Protein AF-V8N3T0-F1 (afdb_monomer)

Mean predicted aligned error: 5.35 Å

Radius of gyration: 15.1 Å; Cα contacts (8 Å, |Δi|>4): 127; chains: 1; bounding box: 36×28×38 Å

InterPro domains:
  IPR001791 Laminin G domain [PF02210] (7-79)
  IPR001791 Laminin G domain [PS50025] (1-96)
  IPR001791 Laminin G domain [cd00110] (2-79)
  IPR013320 Concanavalin A-like lectin/glucanase domain superfamily [SSF49899] (2-79)
  IPR050372 Neurexin-related cell adhesion and synaptic protein [PTHR15036] (4-76)

Nearest PDB structures (foldseek):
  3pve-assembly2_B  TM=8.874E-01  e=4.288E-02  Mus musculus
  3pve-assembly1_A  TM=8.888E-01  e=5.359E-02  Mus musculus
  6cw1-assembly1_A  TM=8.831E-01  e=1.827E-01  Bos taurus
  1pz7-assembly2_B  TM=7.899E-01  e=2.699E-01  Gallus gallus

Solvent-accessible surface area (backbone atoms onl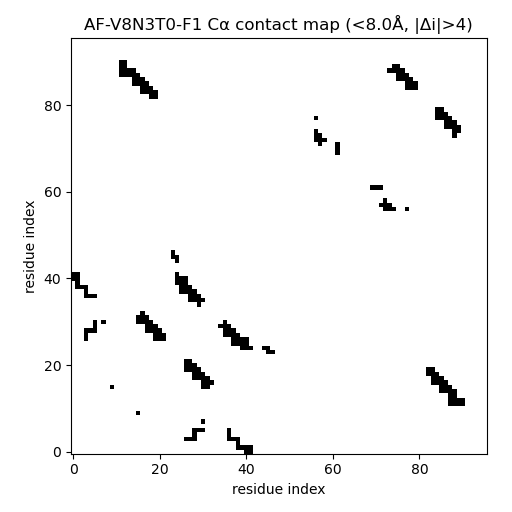y — not comparable to full-atom values): 6350 Å² total; per-residue (Å²): 114,60,88,76,76,75,89,73,83,83,64,62,72,40,81,44,43,40,34,73,47,76,57,66,41,39,36,36,42,30,53,72,83,45,83,67,40,69,46,58,37,65,76,88,73,43,82,82,89,72,93,64,84,92,71,76,62,45,73,97,54,57,89,80,54,81,92,74,93,59,91,69,57,69,65,64,53,74,50,77,54,101,73,37,39,37,38,30,34,70,53,92,85,71,89,128

pLDDT: mean 89.31, std 10.82, range [40.47, 98.31]

Secondary structure (DSSP, 8-state):
-------SPPPTTSEEEEEEEEETTEEEEEETTPPPEEEE-SSS-------SPPP-S--S-TTTS-S---SS---EEEEEETTEEEEEE--TT---

Foldseek 3Di:
DDDWDDPDDDDAQDKKKWAWDADQQKIWIDIRNPDITIDGDDDDGRDDDPPDDDDAQFDPDPVVDPDPPDDGGAAFDWDDDDRMIITHHHDPDDDD

Structure (mmCIF, N/CA/C/O backbone):
data_AF-V8N3T0-F1
#
_entry.id   AF-V8N3T0-F1
#
loop_
_atom_site.group_PDB
_atom_site.id
_atom_site.type_symbol
_atom_site.label_atom_id
_atom_site.label_alt_id
_atom_site.label_comp_id
_atom_site.label_asym_id
_atom_site.label_entity_id
_atom_site.label_seq_id
_atom_site.pdbx_PDB_ins_code
_atom_site.Cartn_x
_atom_site.Cartn_y
_atom_site.Cartn_z
_atom_site.occupancy
_atom_site.B_iso_or_equiv
_atom_site.auth_seq_id
_atom_site.auth_comp_id
_atom_site.auth_asym_id
_atom_site.auth_atom_id
_atom_site.pdbx_PDB_model_num
ATOM 1 N N . MET A 1 1 ? -5.074 -2.449 14.369 1.00 72.88 1 MET A N 1
ATOM 2 C CA . MET A 1 1 ? -4.445 -2.338 13.032 1.00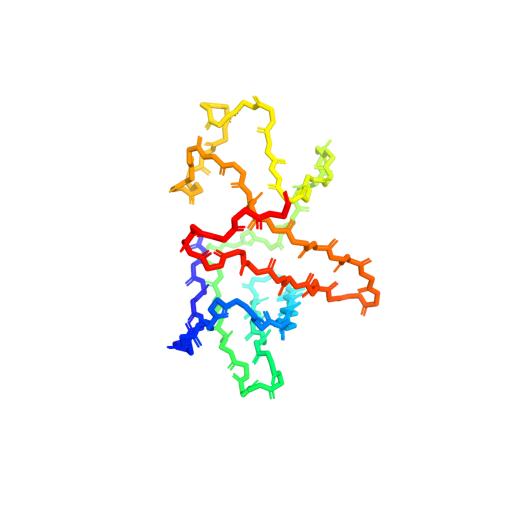 72.88 1 MET A CA 1
ATOM 3 C C . MET A 1 1 ? -5.036 -3.416 12.142 1.00 72.88 1 MET A C 1
ATOM 5 O O . MET A 1 1 ? -5.210 -4.523 12.634 1.00 72.88 1 MET A O 1
ATOM 9 N N . ALA A 1 2 ? -5.382 -3.096 10.899 1.00 84.50 2 ALA A N 1
ATOM 10 C CA . ALA A 1 2 ? -5.735 -4.090 9.887 1.00 84.50 2 ALA A CA 1
ATOM 11 C C . ALA A 1 2 ? -4.598 -4.180 8.870 1.00 84.50 2 ALA A C 1
ATOM 13 O O . ALA A 1 2 ? -3.997 -3.159 8.542 1.00 84.50 2 ALA A O 1
ATOM 14 N N . THR A 1 3 ? -4.326 -5.381 8.372 1.00 90.75 3 THR A N 1
ATOM 15 C CA . THR A 1 3 ? -3.430 -5.603 7.236 1.00 90.75 3 THR A CA 1
ATOM 16 C C . THR A 1 3 ? -4.262 -6.221 6.125 1.00 90.75 3 THR A C 1
ATOM 18 O O . THR A 1 3 ? -4.814 -7.303 6.305 1.00 90.75 3 THR A O 1
ATOM 21 N N . ILE A 1 4 ? -4.372 -5.520 4.999 1.00 94.44 4 ILE A N 1
ATOM 22 C CA . ILE A 1 4 ? -5.070 -5.984 3.797 1.00 94.44 4 ILE A CA 1
ATOM 23 C C . ILE A 1 4 ? -3.994 -6.313 2.763 1.00 94.44 4 ILE A C 1
ATOM 25 O O . ILE A 1 4 ? -3.122 -5.485 2.504 1.00 94.44 4 ILE A O 1
ATOM 29 N N . ARG A 1 5 ? -4.025 -7.526 2.208 1.00 94.31 5 ARG A N 1
ATOM 30 C CA . ARG A 1 5 ? -3.105 -7.974 1.153 1.00 94.31 5 ARG A CA 1
ATOM 31 C C . ARG A 1 5 ? -3.921 -8.522 -0.006 1.00 94.31 5 ARG A C 1
ATOM 33 O O . ARG A 1 5 ? -4.783 -9.371 0.210 1.00 94.31 5 ARG A O 1
ATOM 40 N N . HIS A 1 6 ? -3.648 -8.033 -1.210 1.00 96.56 6 HIS A N 1
ATOM 41 C CA . HIS A 1 6 ? -4.236 -8.594 -2.419 1.00 96.56 6 HIS A CA 1
ATOM 42 C C . HIS A 1 6 ? -3.518 -9.912 -2.763 1.00 96.56 6 HIS A C 1
ATOM 44 O O . HIS A 1 6 ? -2.294 -9.955 -2.651 1.00 96.56 6 HIS A O 1
ATOM 50 N N . PRO A 1 7 ? -4.231 -10.987 -3.144 1.00 95.81 7 PRO A N 1
ATOM 51 C CA . PRO A 1 7 ? -3.606 -12.276 -3.449 1.00 95.81 7 PRO A CA 1
ATOM 52 C C . PRO A 1 7 ? -2.922 -12.316 -4.824 1.00 95.81 7 PRO A C 1
ATOM 54 O O . PRO A 1 7 ? -2.133 -13.223 -5.074 1.00 95.81 7 PRO A O 1
ATOM 57 N N . SER A 1 8 ? -3.229 -11.369 -5.717 1.00 93.06 8 SER A N 1
ATOM 58 C CA . SER A 1 8 ? -2.596 -11.297 -7.039 1.00 93.06 8 SER A CA 1
ATOM 59 C C . SER A 1 8 ? -1.096 -11.051 -6.928 1.00 93.06 8 SER A C 1
ATOM 61 O O . SER A 1 8 ? -0.651 -10.163 -6.201 1.00 93.06 8 SER A O 1
ATOM 63 N N . ILE A 1 9 ? -0.338 -11.822 -7.698 1.00 91.94 9 ILE A N 1
ATOM 64 C CA . ILE A 1 9 ? 1.091 -11.610 -7.908 1.00 91.94 9 ILE A CA 1
ATOM 65 C C . ILE A 1 9 ? 1.247 -10.430 -8.874 1.00 91.94 9 ILE A C 1
ATOM 67 O O . ILE A 1 9 ? 0.542 -10.369 -9.879 1.00 91.94 9 ILE A O 1
ATOM 71 N N . LEU A 1 10 ? 2.148 -9.500 -8.551 1.00 93.06 10 LEU A N 1
ATOM 72 C CA . LEU A 1 10 ? 2.532 -8.404 -9.441 1.00 93.06 10 LEU A CA 1
ATOM 73 C C . LEU A 1 10 ? 3.747 -8.835 -10.260 1.00 93.06 10 LEU A C 1
ATOM 75 O O . LEU A 1 10 ? 4.715 -9.351 -9.694 1.00 93.06 10 LEU A O 1
ATOM 79 N N . ASN A 1 11 ? 3.694 -8.628 -11.571 1.00 92.94 11 ASN A N 1
ATOM 80 C CA . ASN A 1 11 ? 4.795 -8.955 -12.463 1.00 92.94 11 ASN A CA 1
ATOM 81 C C . ASN A 1 11 ? 5.769 -7.776 -12.523 1.00 92.94 11 ASN A C 1
ATOM 83 O O . ASN A 1 11 ? 5.382 -6.616 -12.631 1.00 92.94 11 ASN A O 1
ATOM 87 N N . LEU A 1 12 ? 7.064 -8.070 -12.488 1.00 91.75 12 LEU A N 1
ATOM 88 C CA . LEU A 1 12 ? 8.071 -7.046 -12.750 1.00 91.75 12 LEU A CA 1
ATOM 89 C C . LEU A 1 12 ? 8.036 -6.669 -14.235 1.00 91.75 12 LEU A C 1
ATOM 91 O O . LEU A 1 12 ? 7.711 -7.500 -15.082 1.00 91.75 12 LEU A O 1
ATOM 95 N N . GLY A 1 13 ? 8.393 -5.429 -14.558 1.00 90.19 13 GLY A N 1
ATOM 96 C CA . GLY A 1 13 ? 8.365 -4.952 -15.938 1.00 90.19 13 GLY A CA 1
ATOM 97 C C . GLY A 1 13 ? 6.985 -4.508 -16.447 1.00 90.19 13 GLY A C 1
ATOM 98 O O . GLY A 1 13 ? 6.904 -4.030 -17.579 1.00 90.19 13 GLY A O 1
ATOM 99 N N . GLU A 1 14 ? 5.927 -4.587 -15.633 1.00 93.06 14 GLU A N 1
ATOM 100 C CA . GLU A 1 14 ? 4.567 -4.160 -15.987 1.00 93.06 14 GLU A CA 1
ATOM 101 C C . GLU A 1 14 ? 4.090 -2.997 -15.105 1.00 93.06 14 GLU A C 1
ATOM 103 O O . GLU A 1 14 ? 4.492 -2.856 -13.949 1.00 93.06 14 GLU A O 1
ATOM 108 N N . PHE A 1 15 ? 3.239 -2.131 -15.666 1.00 93.06 15 PHE A N 1
ATOM 109 C CA . PHE A 1 15 ? 2.555 -1.108 -14.878 1.00 93.06 15 PHE A CA 1
ATOM 110 C C . PHE A 1 15 ? 1.365 -1.725 -14.154 1.00 93.06 15 PHE A C 1
ATOM 112 O O . PHE A 1 15 ? 0.446 -2.243 -14.788 1.00 93.06 15 PHE A O 1
ATOM 119 N N . HIS A 1 16 ? 1.344 -1.561 -12.838 1.00 95.88 16 HIS A N 1
ATOM 120 C CA . HIS A 1 16 ? 0.233 -1.959 -11.987 1.00 95.88 16 HIS A CA 1
ATOM 121 C C . HIS A 1 16 ? -0.466 -0.739 -11.408 1.00 95.88 16 HIS A C 1
ATOM 123 O O . HIS A 1 16 ? 0.188 0.236 -11.044 1.00 95.88 16 HIS A O 1
ATOM 129 N N . THR A 1 17 ? -1.792 -0.792 -11.289 1.00 96.44 17 THR A N 1
ATOM 130 C CA . THR A 1 17 ? -2.604 0.251 -10.650 1.00 96.44 17 THR A CA 1
ATOM 131 C C . THR A 1 17 ? -3.116 -0.232 -9.303 1.00 96.44 17 THR A C 1
ATOM 133 O O . THR A 1 17 ? -3.841 -1.221 -9.216 1.00 96.44 17 THR A O 1
ATOM 136 N N . VAL A 1 18 ? -2.815 0.518 -8.247 1.00 96.62 18 VAL A N 1
ATOM 137 C CA . VAL A 1 18 ? -3.271 0.251 -6.883 1.00 96.62 18 VAL A CA 1
ATOM 138 C C . VAL A 1 18 ? -4.183 1.379 -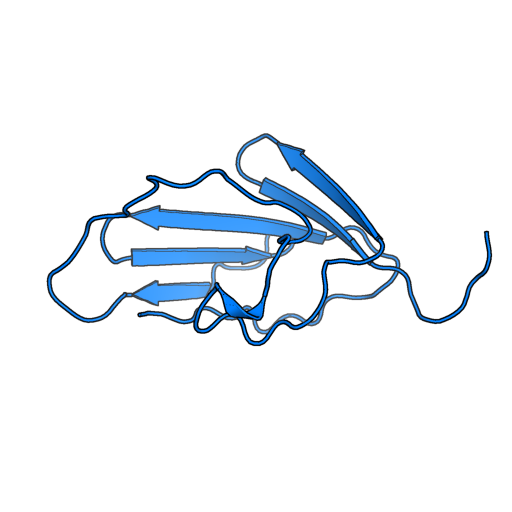6.417 1.00 96.62 18 VAL A C 1
ATOM 140 O O . VAL A 1 18 ? -3.838 2.558 -6.506 1.00 96.62 18 VAL A O 1
ATOM 143 N N . ARG A 1 19 ? -5.357 1.019 -5.892 1.00 96.88 19 ARG A N 1
ATOM 144 C CA . ARG A 1 19 ? -6.299 1.946 -5.252 1.00 96.88 19 ARG A CA 1
ATOM 145 C C . ARG A 1 19 ? -6.598 1.477 -3.838 1.00 96.88 19 ARG A C 1
ATOM 147 O O . ARG A 1 19 ? -6.934 0.312 -3.622 1.00 96.88 19 ARG A O 1
ATOM 154 N N . LEU A 1 20 ? -6.492 2.396 -2.884 1.00 94.81 20 LEU A N 1
ATOM 155 C CA . LEU A 1 20 ? -6.796 2.158 -1.479 1.00 94.81 20 LEU A CA 1
ATOM 156 C C . LEU A 1 20 ? -7.928 3.087 -1.051 1.00 94.81 20 LEU A C 1
ATOM 158 O O . LEU A 1 20 ? -7.838 4.302 -1.211 1.00 94.81 20 LEU A O 1
ATOM 162 N N . TYR A 1 21 ? -8.960 2.513 -0.446 1.00 95.00 21 TYR A N 1
ATOM 163 C CA . TYR A 1 21 ? -10.068 3.254 0.138 1.00 95.00 21 TYR A CA 1
ATOM 164 C C . TYR A 1 21 ? -10.164 2.957 1.626 1.00 95.00 21 TYR A C 1
ATOM 166 O O . TYR A 1 21 ? -9.984 1.817 2.059 1.00 95.00 21 TYR A O 1
ATOM 174 N N . ARG A 1 22 ? -10.498 3.981 2.411 1.00 94.00 22 ARG A N 1
ATOM 175 C CA . ARG A 1 22 ? -10.817 3.832 3.828 1.00 94.00 22 ARG A CA 1
ATOM 176 C C . ARG A 1 22 ? -12.054 4.648 4.180 1.00 94.00 22 ARG A C 1
ATOM 178 O O . ARG A 1 22 ? -12.120 5.834 3.884 1.00 94.00 22 ARG A O 1
ATOM 185 N N . ASN A 1 23 ? -12.993 4.009 4.867 1.00 94.88 23 ASN A N 1
ATOM 186 C CA . ASN A 1 23 ? -14.160 4.637 5.467 1.00 94.88 23 ASN A CA 1
ATOM 187 C C . ASN A 1 23 ? -14.271 4.198 6.935 1.00 94.88 23 ASN A C 1
ATOM 189 O O . ASN A 1 23 ? -14.584 3.041 7.222 1.00 94.88 23 ASN A O 1
ATOM 193 N N . LEU A 1 24 ? -13.997 5.116 7.866 1.00 94.19 24 LEU A N 1
ATOM 194 C CA . LEU A 1 24 ? -13.915 4.836 9.305 1.00 94.19 24 LEU A CA 1
ATOM 195 C C . LEU A 1 24 ? -12.942 3.678 9.589 1.00 94.19 24 LEU A C 1
ATOM 197 O O . LEU A 1 24 ? -11.737 3.827 9.386 1.00 94.19 24 LEU A O 1
ATOM 201 N N . THR A 1 25 ? -13.439 2.527 10.044 1.00 95.00 25 THR A N 1
ATOM 202 C CA . THR A 1 25 ? -12.640 1.316 10.291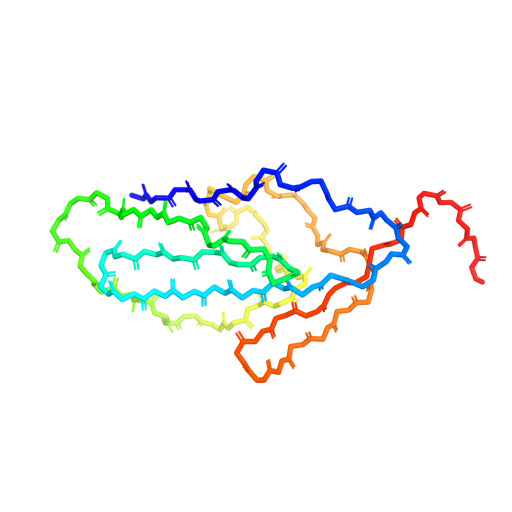 1.00 95.00 25 THR A CA 1
ATOM 203 C C . THR A 1 25 ? -12.529 0.402 9.076 1.00 95.00 25 THR A C 1
ATOM 205 O O . THR A 1 25 ? -11.665 -0.471 9.069 1.00 95.00 25 THR A O 1
ATOM 208 N N . GLN A 1 26 ? -13.374 0.582 8.059 1.00 95.62 26 GLN A N 1
ATOM 209 C CA . GLN A 1 26 ? -13.419 -0.265 6.871 1.00 95.62 26 GLN A CA 1
ATOM 210 C C . GLN A 1 26 ? -12.367 0.191 5.861 1.00 95.62 26 GLN A C 1
ATOM 212 O O . GLN A 1 26 ? -12.267 1.376 5.548 1.00 95.62 26 GLN A O 1
ATOM 217 N N . GLY A 1 27 ? -11.589 -0.751 5.340 1.00 96.25 27 GLY A N 1
ATOM 218 C CA . GLY A 1 27 ? -10.613 -0.531 4.281 1.00 96.25 27 GLY A CA 1
ATOM 219 C C . GLY A 1 27 ? -10.869 -1.452 3.096 1.00 96.25 27 GLY A C 1
ATOM 220 O O . GLY A 1 27 ? -11.379 -2.560 3.268 1.00 96.25 27 GLY A O 1
ATOM 221 N N . SER A 1 28 ? -10.492 -0.999 1.906 1.00 97.19 28 SER A N 1
ATOM 222 C CA . SER A 1 28 ? -10.602 -1.752 0.660 1.00 97.19 28 SER A CA 1
ATOM 223 C C . SER A 1 28 ? -9.383 -1.501 -0.223 1.00 97.19 28 SER A C 1
ATOM 225 O O . SER A 1 28 ? -8.976 -0.353 -0.402 1.00 97.19 28 SER A O 1
ATOM 227 N N . LEU A 1 29 ? -8.798 -2.574 -0.750 1.00 97.62 29 LEU A N 1
ATOM 228 C CA . LEU A 1 29 ? -7.649 -2.560 -1.650 1.00 97.62 29 LEU A CA 1
ATOM 229 C C . LEU A 1 29 ? -8.052 -3.152 -3.001 1.00 97.62 29 LEU A C 1
ATOM 231 O O . LEU A 1 29 ? -8.519 -4.289 -3.060 1.00 97.62 29 LEU A O 1
ATOM 235 N N . VAL A 1 30 ? -7.817 -2.401 -4.073 1.00 97.69 30 VAL A N 1
ATOM 236 C CA . VAL A 1 30 ? -8.033 -2.825 -5.462 1.00 97.69 30 VAL A CA 1
ATOM 237 C C . VAL A 1 30 ? -6.701 -2.782 -6.199 1.00 97.69 30 VAL A C 1
ATOM 239 O O . VAL A 1 30 ? -5.984 -1.784 -6.122 1.00 97.69 30 VAL A O 1
ATOM 242 N N . VAL A 1 31 ? -6.389 -3.855 -6.923 1.00 97.50 31 VAL A N 1
ATOM 243 C CA . VAL A 1 31 ? -5.163 -4.002 -7.718 1.00 97.50 31 VAL A CA 1
ATOM 244 C C . VAL A 1 31 ? -5.553 -4.364 -9.145 1.00 97.50 31 VAL A C 1
ATOM 246 O O . VAL A 1 31 ? -6.285 -5.326 -9.350 1.00 97.50 31 VAL A O 1
ATOM 249 N N . ASP A 1 32 ? -5.116 -3.585 -10.130 1.00 96.31 32 ASP A N 1
ATOM 250 C CA . ASP A 1 32 ? -5.366 -3.800 -11.567 1.00 96.31 32 ASP A CA 1
ATOM 251 C C . ASP A 1 32 ? -6.845 -4.013 -11.932 1.00 96.31 32 ASP A C 1
ATOM 253 O O . ASP A 1 32 ? -7.188 -4.768 -12.835 1.00 96.31 32 ASP A O 1
ATOM 257 N N . GLY A 1 33 ? -7.752 -3.373 -11.187 1.00 94.12 33 GLY A N 1
ATOM 258 C CA . GLY A 1 33 ? -9.198 -3.515 -11.387 1.00 94.12 33 GLY A CA 1
ATOM 259 C C . GLY A 1 33 ? -9.788 -4.864 -10.951 1.00 94.12 33 GLY A C 1
ATOM 260 O O . GLY A 1 33 ? -10.978 -5.089 -11.168 1.00 94.12 33 GLY A O 1
ATOM 261 N N . HIS A 1 34 ? -9.004 -5.740 -10.314 1.00 96.50 34 HIS A N 1
ATOM 262 C CA . HIS A 1 34 ? -9.497 -6.983 -9.719 1.00 96.50 34 HIS A CA 1
ATOM 263 C C . HIS A 1 34 ? -10.513 -6.715 -8.594 1.00 96.50 34 HIS A C 1
ATOM 265 O O . HIS A 1 34 ? -10.554 -5.610 -8.039 1.00 96.50 34 HIS A O 1
ATOM 271 N N . PRO A 1 35 ? -11.331 -7.722 -8.222 1.00 96.94 35 PRO A N 1
ATOM 272 C CA . PRO A 1 35 ? -12.262 -7.591 -7.110 1.00 96.94 35 PRO A CA 1
ATOM 273 C C . PRO A 1 35 ? -11.577 -7.090 -5.828 1.00 96.94 35 PRO A C 1
ATOM 275 O O . PRO A 1 35 ? -10.497 -7.572 -5.486 1.00 96.94 35 PRO A O 1
ATOM 278 N N . PRO A 1 36 ? -12.198 -6.148 -5.096 1.00 97.44 36 PRO A N 1
ATOM 279 C CA . PRO A 1 36 ? -11.586 -5.547 -3.921 1.00 97.44 36 PRO A CA 1
ATO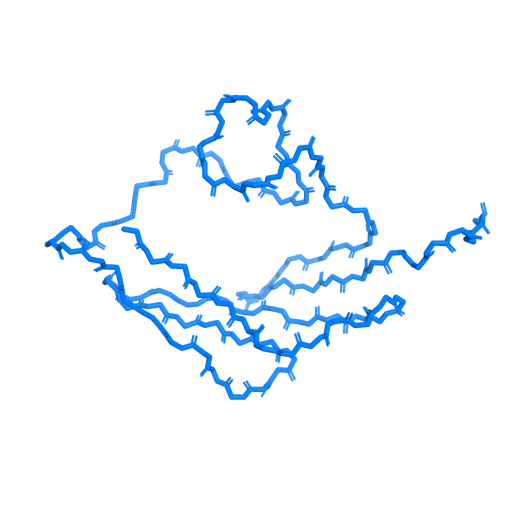M 280 C C . PRO A 1 36 ? -11.349 -6.570 -2.811 1.00 97.44 36 PRO A C 1
ATOM 282 O O . PRO A 1 36 ? -12.224 -7.379 -2.492 1.00 97.44 36 PRO A O 1
ATOM 285 N N . VAL A 1 37 ? -10.209 -6.448 -2.133 1.00 98.31 37 VAL A N 1
ATOM 286 C CA . VAL A 1 37 ? -9.966 -7.127 -0.858 1.00 98.31 37 VAL A CA 1
ATOM 287 C C . VAL A 1 37 ? -10.264 -6.156 0.275 1.00 98.31 37 VAL A C 1
ATOM 289 O O . VAL A 1 37 ? -9.668 -5.083 0.368 1.00 98.31 37 VAL A O 1
ATOM 292 N N . ASN A 1 38 ? -11.196 -6.539 1.144 1.00 97.44 38 ASN A N 1
ATOM 293 C CA . ASN A 1 38 ? -11.672 -5.696 2.235 1.00 97.44 38 ASN A CA 1
ATOM 294 C C . ASN A 1 38 ? -11.082 -6.126 3.581 1.00 97.44 38 ASN A C 1
ATOM 296 O O . ASN A 1 38 ? -10.735 -7.286 3.793 1.00 97.44 38 ASN A O 1
ATOM 300 N N . GLY A 1 39 ? -11.019 -5.190 4.522 1.00 96.19 39 GLY A N 1
ATOM 301 C CA . GLY A 1 39 ? -10.617 -5.455 5.899 1.00 96.19 39 GLY A CA 1
ATOM 302 C C . GLY A 1 39 ? -11.159 -4.403 6.855 1.00 96.19 39 GLY A C 1
ATOM 303 O O . GLY A 1 39 ? -11.659 -3.362 6.434 1.00 96.19 39 GLY A O 1
ATOM 304 N N . SER A 1 40 ? -11.069 -4.672 8.157 1.00 95.31 40 SER A N 1
ATOM 305 C CA . SER A 1 40 ? -11.528 -3.738 9.187 1.00 95.31 40 SER A CA 1
ATOM 306 C C . SER A 1 40 ? -10.526 -3.621 10.326 1.00 95.31 40 SER A C 1
ATOM 308 O O . SER A 1 40 ? -10.006 -4.625 10.826 1.00 95.31 40 SER A O 1
ATOM 310 N N . SER A 1 41 ? -10.224 -2.390 10.735 1.00 93.62 41 SER A N 1
ATOM 311 C CA . SER A 1 41 ? -9.357 -2.136 11.880 1.00 93.62 41 SER A CA 1
ATOM 312 C C . SER A 1 41 ? -10.066 -2.474 13.189 1.00 93.62 41 SER A C 1
ATOM 314 O O . SER A 1 41 ? -11.170 -2.006 13.448 1.00 93.62 41 SER A O 1
ATOM 316 N N . GLN A 1 42 ? -9.387 -3.238 14.044 1.00 91.56 42 GLN A N 1
ATOM 317 C CA . GLN A 1 42 ? -9.866 -3.572 15.386 1.00 91.56 42 GLN A CA 1
ATOM 318 C C . GLN A 1 42 ? -9.985 -2.336 16.292 1.00 91.56 42 GLN A C 1
ATOM 320 O O . GLN A 1 42 ? -9.159 -1.423 16.209 1.00 91.56 42 GLN A O 1
ATOM 325 N N . GLY A 1 43 ? -10.943 -2.371 17.221 1.00 90.50 43 GLY A N 1
ATOM 326 C CA . GLY A 1 43 ? -11.156 -1.335 18.236 1.00 90.50 43 GLY A CA 1
ATOM 327 C C . GLY A 1 43 ? -12.212 -0.294 17.854 1.00 90.50 43 GLY A C 1
ATOM 328 O O . GLY A 1 43 ? -12.900 -0.416 16.846 1.00 90.50 43 GLY A O 1
ATOM 329 N N . ARG A 1 44 ? -12.366 0.730 18.705 1.00 89.06 44 ARG A N 1
ATOM 330 C CA . ARG A 1 44 ? -13.378 1.795 18.539 1.00 89.06 44 ARG A CA 1
ATOM 331 C C . ARG A 1 44 ? -12.854 3.040 17.823 1.00 89.06 44 ARG A C 1
ATOM 333 O O . ARG A 1 44 ? -13.639 3.919 17.490 1.00 89.06 44 ARG A O 1
ATOM 340 N N . PHE A 1 45 ? -11.541 3.143 17.628 1.00 90.94 45 PHE A N 1
ATOM 341 C CA . PHE A 1 45 ? -10.932 4.301 16.987 1.00 90.94 45 PHE A CA 1
ATOM 342 C C . PHE A 1 45 ? -11.198 4.270 15.480 1.00 90.94 45 PHE A C 1
ATOM 344 O O . PHE A 1 45 ? -10.813 3.324 14.798 1.00 90.94 45 PHE A O 1
ATOM 351 N N . GLN A 1 46 ? -11.869 5.305 14.979 1.00 92.94 46 GLN A N 1
ATOM 352 C CA . GLN A 1 46 ? -12.257 5.433 13.569 1.00 92.94 46 GLN A CA 1
ATOM 353 C C . GLN A 1 46 ? -11.419 6.478 12.823 1.00 92.94 46 GLN A C 1
ATOM 355 O O . GLN A 1 46 ? -11.366 6.451 11.593 1.00 92.94 46 GLN A O 1
ATOM 360 N N . GLY A 1 47 ? -10.756 7.371 13.566 1.00 89.44 47 GLY A N 1
ATOM 361 C CA . GLY A 1 47 ? -9.948 8.453 13.020 1.00 89.44 47 GLY A CA 1
ATOM 362 C C . GLY A 1 47 ? -8.716 7.960 12.262 1.00 89.44 47 GLY A C 1
ATOM 363 O O . GLY A 1 47 ? -8.254 6.824 12.421 1.00 89.44 47 GLY A O 1
ATOM 364 N N . LEU A 1 48 ? -8.186 8.837 11.422 1.00 89.31 48 LEU A N 1
ATOM 365 C CA . LEU A 1 48 ? -6.878 8.706 10.803 1.00 89.31 48 LEU A CA 1
ATOM 366 C C . LEU A 1 48 ? -6.140 10.008 11.097 1.00 89.31 48 LEU A C 1
ATOM 368 O O . LEU A 1 48 ? -6.615 11.072 10.711 1.00 89.31 48 LEU A O 1
ATOM 372 N N . ASP A 1 49 ? -5.041 9.904 11.832 1.00 86.69 49 ASP A N 1
ATOM 373 C CA . ASP A 1 49 ? -4.201 11.048 12.152 1.00 86.69 49 ASP A CA 1
ATOM 374 C C . ASP A 1 49 ? -3.106 11.173 11.084 1.00 86.69 49 ASP A C 1
ATOM 376 O O . ASP A 1 49 ? -2.361 10.218 10.858 1.00 86.69 49 ASP A O 1
ATOM 380 N N . LEU A 1 50 ? -3.074 12.313 10.390 1.00 86.50 50 LEU A N 1
ATOM 381 C CA . LEU A 1 50 ? -2.172 12.621 9.275 1.00 86.50 50 LEU A CA 1
ATOM 382 C C . LEU A 1 50 ? -1.386 13.906 9.567 1.00 86.50 50 LEU A C 1
ATOM 384 O O . LEU A 1 50 ? -1.298 14.794 8.725 1.00 86.50 50 LEU A O 1
ATOM 388 N N . ASN A 1 51 ? -0.853 14.027 10.783 1.00 87.50 51 ASN A N 1
ATOM 389 C CA . ASN A 1 51 ? -0.024 15.175 11.167 1.00 87.50 51 ASN A CA 1
ATOM 390 C C . ASN A 1 51 ? 1.327 15.230 10.427 1.00 87.50 51 ASN A C 1
ATOM 392 O O . ASN A 1 51 ? 1.988 16.265 10.456 1.00 87.50 51 ASN A O 1
ATOM 396 N N . GLU A 1 52 ? 1.747 14.132 9.795 1.00 85.62 52 GLU A N 1
ATOM 397 C CA . GLU A 1 52 ? 2.971 14.050 8.993 1.00 85.62 52 GLU A CA 1
ATOM 398 C C . GLU A 1 52 ? 2.685 14.157 7.488 1.00 85.62 52 GLU A C 1
ATOM 400 O O . GLU A 1 52 ? 1.561 13.959 7.023 1.00 85.62 52 GLU A O 1
ATOM 405 N N . GLU A 1 53 ? 3.732 14.450 6.717 1.00 90.50 53 GLU A N 1
ATOM 406 C CA . GLU A 1 53 ? 3.673 14.507 5.258 1.00 90.50 53 GLU A CA 1
ATOM 407 C C . GLU A 1 53 ? 3.402 13.129 4.627 1.00 90.50 53 GLU A C 1
ATOM 409 O O . GLU A 1 53 ? 3.698 12.071 5.189 1.00 90.50 53 GLU A O 1
ATOM 414 N N . LEU A 1 54 ? 2.863 13.141 3.405 1.00 89.88 54 LEU A N 1
ATOM 415 C CA . LEU A 1 54 ? 2.728 11.936 2.594 1.00 89.88 54 LEU A CA 1
ATOM 416 C C . LEU A 1 54 ? 4.053 11.628 1.892 1.00 89.88 54 LEU A C 1
ATOM 418 O O . LEU A 1 54 ? 4.484 12.367 1.009 1.00 89.88 54 LEU A O 1
ATOM 422 N N . TYR A 1 55 ? 4.637 10.480 2.216 1.00 91.62 55 TYR A N 1
ATOM 423 C CA . TYR A 1 55 ? 5.829 9.965 1.552 1.00 91.62 55 TYR A CA 1
ATOM 424 C C . TYR A 1 55 ? 5.453 8.890 0.529 1.00 91.62 55 TYR A C 1
ATOM 426 O O . TYR A 1 55 ? 4.793 7.904 0.863 1.00 91.62 55 TYR A O 1
ATOM 434 N N . LEU A 1 56 ? 5.886 9.073 -0.720 1.00 91.75 56 LEU A N 1
ATOM 435 C CA . LEU A 1 56 ? 5.658 8.135 -1.818 1.00 91.75 56 LEU A CA 1
ATOM 436 C C . LEU A 1 56 ? 6.998 7.590 -2.322 1.00 91.75 56 LEU A C 1
ATOM 438 O O . LEU A 1 56 ? 7.947 8.343 -2.516 1.00 91.75 56 LEU A O 1
ATOM 442 N N . GLY A 1 57 ? 7.083 6.276 -2.528 1.00 92.31 57 GLY A N 1
ATOM 443 C CA . GLY A 1 57 ? 8.288 5.609 -3.030 1.00 92.31 57 GLY A CA 1
ATOM 444 C C . GLY A 1 57 ? 9.387 5.384 -1.984 1.00 92.31 57 GLY A C 1
ATOM 445 O O . GLY A 1 57 ? 10.177 4.463 -2.134 1.00 92.31 57 GLY A O 1
ATOM 446 N N . GLY A 1 58 ? 9.427 6.124 -0.879 1.00 93.06 58 GLY A N 1
ATOM 447 C CA . GLY A 1 58 ? 10.373 5.844 0.202 1.00 93.06 58 GLY A CA 1
ATOM 448 C C . GLY A 1 58 ? 10.266 6.815 1.367 1.00 93.06 58 GLY A C 1
ATOM 449 O O . GLY A 1 58 ? 9.564 7.815 1.278 1.00 93.06 58 GLY A O 1
ATOM 450 N N . TYR A 1 59 ? 10.968 6.513 2.460 1.00 93.81 59 TYR A N 1
ATOM 451 C CA . TYR A 1 59 ? 11.002 7.329 3.672 1.00 93.81 59 TYR A CA 1
ATOM 452 C C . TYR A 1 59 ? 12.452 7.575 4.139 1.00 93.81 59 TYR A C 1
ATOM 454 O O . TYR A 1 59 ? 13.277 6.668 4.010 1.00 93.81 59 TYR A O 1
ATOM 462 N N . PRO A 1 60 ? 12.795 8.752 4.703 1.00 90.94 60 PRO A N 1
ATOM 463 C CA . PRO A 1 60 ? 14.179 9.079 5.068 1.00 90.94 60 PRO A CA 1
ATOM 464 C C . PRO A 1 60 ? 14.773 8.230 6.201 1.00 90.94 60 PRO A C 1
ATOM 466 O O . PRO A 1 60 ? 15.980 8.005 6.230 1.00 90.94 60 PRO A O 1
ATOM 469 N N . ASN A 1 61 ? 13.952 7.769 7.151 1.00 92.00 61 ASN A N 1
ATOM 470 C CA . ASN A 1 61 ? 14.422 7.006 8.309 1.00 92.00 61 ASN A CA 1
ATOM 471 C C . ASN A 1 61 ? 13.489 5.835 8.654 1.00 92.00 61 ASN A C 1
ATOM 473 O O . ASN A 1 61 ? 12.556 5.971 9.444 1.00 92.00 61 ASN A O 1
ATOM 477 N N . TYR A 1 62 ? 13.770 4.654 8.102 1.00 90.50 62 TYR A N 1
ATOM 478 C CA . TYR A 1 62 ? 12.963 3.450 8.339 1.00 90.50 62 TYR A CA 1
ATOM 479 C C . TYR A 1 62 ? 12.981 2.964 9.797 1.00 90.50 62 TYR A C 1
ATOM 481 O O . TYR A 1 62 ? 12.065 2.257 10.205 1.00 90.50 62 TYR A O 1
ATOM 489 N N . ALA A 1 63 ? 13.971 3.365 10.605 1.00 89.81 63 ALA A N 1
ATOM 490 C CA . ALA A 1 63 ? 13.998 3.041 12.032 1.00 89.81 63 ALA A CA 1
ATOM 491 C C . ALA A 1 63 ? 12.994 3.874 12.853 1.00 89.81 63 ALA A C 1
ATOM 493 O O . ALA A 1 63 ? 12.643 3.478 13.963 1.00 89.81 63 ALA A O 1
ATOM 494 N N . ALA A 1 64 ? 12.521 5.008 12.320 1.00 89.50 64 ALA A N 1
ATOM 495 C CA . ALA A 1 64 ? 11.542 5.875 12.979 1.00 89.50 64 ALA A CA 1
ATOM 496 C C . ALA A 1 64 ? 10.081 5.459 12.723 1.00 89.50 64 ALA A C 1
ATOM 498 O O . ALA A 1 64 ? 9.188 5.895 13.446 1.00 89.50 64 ALA A O 1
ATOM 499 N N . ILE A 1 65 ? 9.823 4.599 11.730 1.00 87.75 65 ILE A N 1
ATOM 500 C CA . ILE A 1 65 ? 8.471 4.158 11.364 1.00 87.75 65 ILE A CA 1
ATOM 501 C C . ILE A 1 65 ? 8.231 2.714 11.800 1.00 87.75 65 ILE A C 1
ATOM 503 O O . ILE A 1 65 ? 9.035 1.813 11.573 1.00 87.75 65 ILE A O 1
ATOM 507 N N . SER A 1 66 ? 7.092 2.471 12.444 1.00 82.00 66 SER A N 1
ATOM 508 C CA . SER A 1 66 ? 6.758 1.139 12.951 1.00 82.00 66 SER A CA 1
ATOM 509 C C . SER A 1 66 ? 5.968 0.311 11.931 1.00 82.00 66 SER A C 1
ATOM 511 O O . SER A 1 66 ? 5.155 0.839 11.175 1.00 82.00 66 SER A O 1
ATOM 513 N N . LYS A 1 67 ? 6.147 -1.017 11.967 1.00 77.75 67 LYS A N 1
ATOM 514 C CA . LYS A 1 67 ? 5.260 -2.017 11.329 1.00 77.75 67 LYS A CA 1
ATOM 515 C C . LYS A 1 67 ? 5.130 -1.938 9.798 1.00 77.75 67 LYS A C 1
ATOM 517 O O . LYS A 1 67 ? 4.148 -2.437 9.253 1.00 77.75 67 LYS A O 1
ATOM 522 N N . THR A 1 68 ? 6.123 -1.390 9.100 1.00 81.62 68 THR A N 1
ATOM 523 C CA . THR A 1 68 ? 6.166 -1.406 7.626 1.00 81.62 68 THR A CA 1
ATOM 524 C C . THR A 1 68 ? 6.716 -2.720 7.072 1.00 81.62 68 THR A C 1
ATOM 526 O O . THR A 1 68 ? 6.280 -3.173 6.019 1.00 81.62 68 THR A O 1
ATOM 529 N N . GLY A 1 69 ? 7.657 -3.352 7.786 1.00 84.06 69 GLY A N 1
ATOM 530 C CA . GLY A 1 69 ? 8.417 -4.492 7.263 1.00 84.06 69 GLY A CA 1
ATOM 531 C C . GLY A 1 69 ? 9.355 -4.114 6.109 1.00 84.06 69 GLY A C 1
ATOM 532 O O . GLY A 1 69 ? 9.791 -4.999 5.381 1.00 84.06 69 GLY A O 1
ATOM 533 N N . LEU A 1 70 ? 9.638 -2.817 5.932 1.00 88.31 70 LEU A N 1
ATOM 534 C CA . LEU A 1 70 ? 10.472 -2.271 4.864 1.00 88.31 70 LEU A CA 1
ATOM 535 C C . LEU A 1 70 ? 11.787 -1.731 5.433 1.00 88.31 70 LEU A C 1
ATOM 537 O O . LEU A 1 70 ? 11.795 -1.116 6.499 1.00 88.31 70 LEU A O 1
ATOM 541 N N . SER A 1 71 ? 12.879 -1.927 4.695 1.00 89.94 71 SER A N 1
ATOM 542 C CA . SER A 1 71 ? 14.214 -1.385 4.995 1.00 89.94 71 SER A CA 1
ATOM 543 C C . SER A 1 71 ? 14.774 -0.494 3.880 1.00 89.94 71 SER A C 1
ATOM 545 O O . SER A 1 71 ? 15.826 0.118 4.055 1.00 89.94 71 SER A O 1
ATOM 547 N N . SER A 1 72 ? 14.086 -0.413 2.741 1.00 91.56 72 SER A N 1
ATOM 548 C CA . SER A 1 72 ? 14.465 0.387 1.580 1.00 91.56 72 SER A CA 1
ATOM 549 C C . SER A 1 72 ? 13.227 0.932 0.872 1.00 91.56 72 SER A C 1
ATOM 551 O O . SER A 1 72 ? 12.106 0.471 1.104 1.00 91.56 72 SER A O 1
ATOM 553 N N . GLY A 1 73 ? 13.449 1.919 0.003 1.00 92.06 73 GLY A N 1
ATOM 554 C CA . GLY A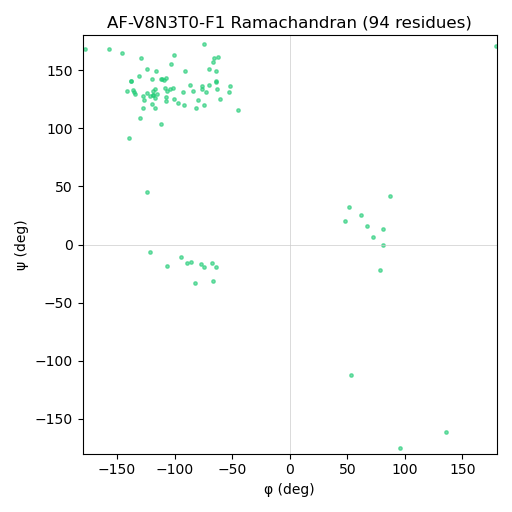 1 73 ? 12.411 2.459 -0.868 1.00 92.06 73 GLY A CA 1
ATOM 555 C C . GLY A 1 73 ? 12.067 1.535 -2.034 1.00 92.06 73 GLY A C 1
ATOM 556 O O . GLY A 1 73 ? 12.727 0.524 -2.280 1.00 92.06 73 GLY A O 1
ATOM 557 N N . PHE A 1 74 ? 11.018 1.926 -2.744 1.00 91.88 74 PHE A N 1
ATOM 558 C CA . PHE A 1 74 ? 10.609 1.399 -4.033 1.00 91.88 74 PHE A CA 1
ATOM 559 C C . PHE A 1 74 ? 11.672 1.697 -5.098 1.00 91.88 74 PHE A C 1
ATOM 561 O O . PHE A 1 74 ? 12.227 2.795 -5.134 1.00 91.88 74 PHE A O 1
ATOM 568 N N . VAL A 1 75 ? 11.919 0.725 -5.974 1.00 92.94 75 VAL A N 1
ATOM 569 C CA . VAL A 1 75 ? 12.838 0.843 -7.111 1.00 92.94 75 VAL A CA 1
ATOM 570 C C . VAL A 1 75 ? 12.040 0.611 -8.387 1.00 92.94 75 VAL A C 1
ATOM 572 O O . VAL A 1 75 ? 11.408 -0.436 -8.543 1.00 92.94 75 VAL A O 1
ATOM 575 N N . GLY A 1 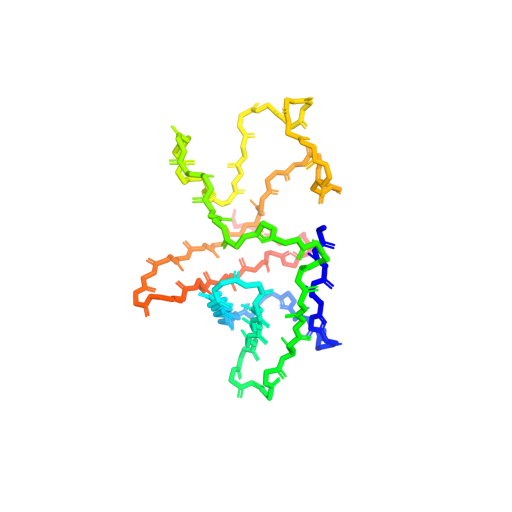76 ? 12.042 1.615 -9.257 1.00 91.62 76 GLY A N 1
ATOM 576 C CA . GLY A 1 76 ? 11.291 1.638 -10.504 1.00 91.62 76 GLY A CA 1
ATOM 577 C C . GLY A 1 76 ? 10.603 2.984 -10.724 1.00 91.62 76 GLY A C 1
ATOM 578 O O . GLY A 1 76 ? 10.946 3.992 -10.102 1.00 91.62 76 GLY A O 1
ATOM 579 N N . GLU A 1 77 ? 9.603 3.002 -11.597 1.00 92.38 77 GLU A N 1
ATOM 580 C CA . GLU A 1 77 ? 8.850 4.205 -11.948 1.00 92.38 77 GLU A CA 1
ATOM 581 C C . GLU A 1 77 ? 7.508 4.209 -11.210 1.00 92.38 77 GLU A C 1
ATOM 583 O O . GLU A 1 77 ? 6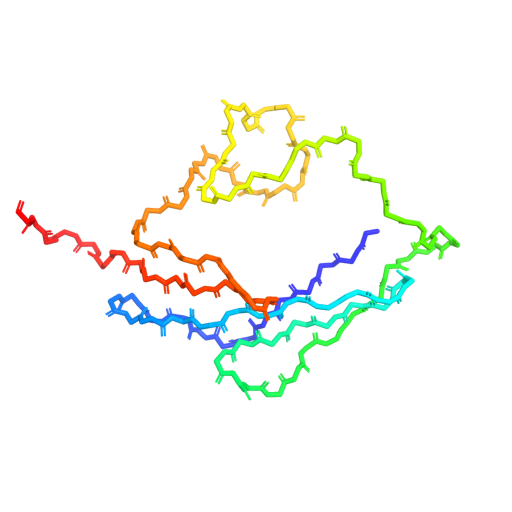.805 3.201 -11.154 1.00 92.38 77 GLU A O 1
ATOM 588 N N . MET A 1 78 ? 7.132 5.345 -10.622 1.00 92.94 78 MET A N 1
ATOM 589 C CA . MET A 1 78 ? 5.872 5.476 -9.892 1.00 92.94 78 MET A CA 1
ATOM 590 C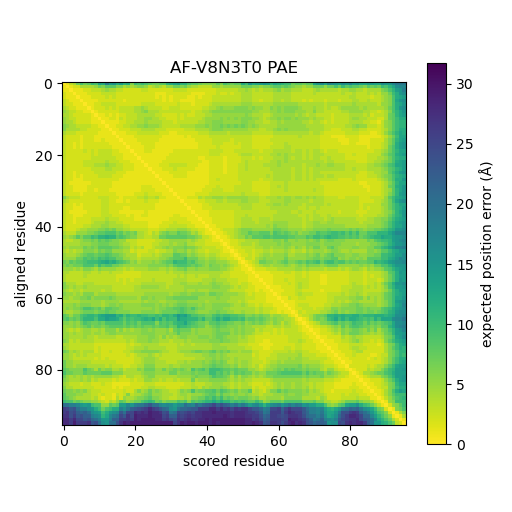 C . MET A 1 78 ? 5.195 6.802 -10.213 1.00 92.94 78 MET A C 1
ATOM 592 O O . MET A 1 78 ? 5.838 7.848 -10.301 1.00 92.94 78 MET A O 1
ATOM 596 N N . LYS A 1 79 ? 3.870 6.762 -10.347 1.00 92.62 79 LYS A N 1
ATOM 597 C CA . LYS A 1 79 ? 3.024 7.932 -10.558 1.00 92.62 79 LYS A CA 1
ATOM 598 C C . LYS A 1 79 ? 1.811 7.865 -9.641 1.00 92.62 79 LYS A C 1
ATOM 600 O O . LYS A 1 79 ? 1.102 6.866 -9.623 1.00 92.62 79 LYS A O 1
ATOM 605 N N . ALA A 1 80 ? 1.549 8.947 -8.920 1.00 92.56 80 ALA A N 1
ATOM 606 C CA . ALA A 1 80 ? 0.316 9.126 -8.163 1.00 92.56 80 ALA A CA 1
ATOM 607 C C . ALA A 1 80 ? -0.560 10.190 -8.830 1.00 92.56 80 ALA A C 1
ATOM 609 O O . ALA A 1 80 ? -0.068 11.197 -9.339 1.00 92.56 80 ALA A O 1
ATOM 610 N N . GLY A 1 81 ? -1.865 9.960 -8.830 1.00 90.50 81 GLY A N 1
ATOM 611 C CA . GLY A 1 81 ? -2.882 10.855 -9.380 1.00 90.50 81 GLY A CA 1
ATOM 612 C C . GLY A 1 81 ? -4.258 10.249 -9.142 1.00 90.50 81 GLY A C 1
ATOM 613 O O . GLY A 1 81 ? -4.319 9.121 -8.694 1.00 90.50 81 GLY A O 1
ATOM 614 N N . ASP A 1 82 ? -5.345 10.995 -9.353 1.00 88.12 82 ASP A N 1
ATOM 615 C CA . ASP A 1 82 ? -6.730 10.476 -9.433 1.00 88.12 82 ASP A CA 1
ATOM 616 C C . ASP A 1 82 ? -7.236 9.488 -8.345 1.00 88.12 82 ASP A C 1
ATOM 618 O O . ASP A 1 82 ? -8.235 8.797 -8.540 1.00 88.12 82 ASP A O 1
ATOM 622 N N . GLY A 1 83 ? -6.600 9.449 -7.168 1.00 88.50 83 GLY A N 1
ATOM 623 C CA . GLY A 1 83 ? -6.912 8.482 -6.107 1.00 88.50 83 GLY A CA 1
ATOM 624 C C . GLY A 1 83 ? -6.280 7.099 -6.310 1.00 88.50 83 GLY A C 1
ATOM 625 O O . GLY A 1 83 ? -6.655 6.147 -5.623 1.00 88.50 83 GLY A O 1
ATOM 626 N N . SER A 1 84 ? -5.329 6.975 -7.234 1.00 91.81 84 SER A N 1
ATOM 627 C CA . SER A 1 84 ? -4.566 5.764 -7.499 1.00 91.81 84 SER A CA 1
ATOM 628 C C . SER A 1 84 ? -3.055 6.005 -7.519 1.00 91.81 84 SER A C 1
ATOM 630 O O . SER A 1 84 ? -2.554 7.124 -7.661 1.00 91.81 84 SER A O 1
ATOM 632 N N . VAL A 1 85 ? -2.313 4.916 -7.345 1.00 93.94 85 VAL A N 1
ATOM 633 C CA . VAL A 1 85 ? -0.876 4.868 -7.598 1.00 93.94 85 VAL A CA 1
ATOM 634 C C . VAL A 1 85 ? -0.637 3.847 -8.693 1.00 93.94 85 VAL A C 1
ATOM 636 O O . VAL A 1 85 ? -1.104 2.713 -8.603 1.00 93.94 85 VAL A O 1
ATOM 639 N N . GLN A 1 86 ? 0.099 4.258 -9.715 1.00 92.19 86 GLN A N 1
ATOM 640 C CA . GLN A 1 86 ? 0.627 3.383 -10.745 1.00 92.19 86 GLN A CA 1
ATOM 641 C C . GLN A 1 86 ? 2.112 3.165 -10.498 1.00 92.19 86 GLN A C 1
ATOM 643 O O . GLN A 1 86 ? 2.835 4.122 -10.221 1.00 92.19 86 GLN A O 1
ATOM 648 N N . GLY A 1 87 ? 2.562 1.919 -10.577 1.00 89.31 87 GLY A N 1
ATOM 649 C CA . GLY A 1 87 ? 3.956 1.561 -10.350 1.00 89.31 87 GLY A CA 1
ATOM 650 C C . GLY A 1 87 ? 4.441 0.549 -11.371 1.00 89.31 87 GLY A C 1
ATOM 651 O O . GLY A 1 87 ? 3.712 -0.376 -11.717 1.00 89.31 87 GLY A O 1
ATOM 652 N N . TRP A 1 88 ? 5.676 0.729 -11.811 1.00 89.62 88 TRP A N 1
ATOM 653 C CA . TRP A 1 88 ? 6.451 -0.203 -12.611 1.00 89.62 88 TRP A CA 1
ATOM 654 C C . TRP A 1 88 ? 7.719 -0.531 -11.828 1.00 89.62 88 TRP A C 1
ATOM 656 O O . TRP A 1 88 ? 8.399 0.379 -11.358 1.00 89.62 88 TRP A O 1
ATOM 666 N N . MET A 1 89 ? 8.003 -1.816 -11.637 1.00 90.38 89 MET A N 1
ATOM 667 C CA . MET A 1 89 ? 9.168 -2.283 -10.881 1.00 90.38 89 MET A CA 1
ATOM 668 C C . MET A 1 89 ? 10.190 -2.889 -11.838 1.00 90.38 89 MET A C 1
ATOM 670 O O . MET A 1 89 ? 9.827 -3.714 -12.682 1.00 90.38 89 MET A O 1
ATOM 674 N N . ASP A 1 90 ? 11.460 -2.528 -11.662 1.00 84.44 90 ASP A N 1
ATOM 675 C CA . ASP A 1 90 ? 12.565 -3.121 -12.411 1.00 84.44 90 ASP A CA 1
ATOM 676 C C . ASP A 1 90 ? 12.644 -4.636 -12.150 1.00 84.44 90 ASP A C 1
ATOM 678 O O . ASP A 1 90 ? 12.741 -5.099 -11.009 1.00 84.44 90 ASP A O 1
ATOM 682 N N . GLY A 1 91 ? 12.624 -5.428 -13.223 1.00 69.50 91 GLY A N 1
ATOM 683 C CA . GLY A 1 91 ? 13.047 -6.826 -13.181 1.00 69.50 91 GLY A CA 1
ATOM 684 C C . GLY A 1 91 ? 14.558 -6.887 -12.981 1.00 69.50 91 GLY A C 1
ATOM 685 O O . GLY A 1 91 ? 15.281 -6.108 -13.594 1.00 69.50 91 GLY A O 1
ATOM 686 N N . ALA A 1 92 ? 15.046 -7.780 -12.118 1.00 55.72 92 ALA A N 1
ATOM 687 C CA . ALA A 1 92 ? 16.467 -7.883 -11.794 1.00 55.72 92 ALA A CA 1
ATOM 688 C C . ALA A 1 92 ? 17.382 -7.816 -13.042 1.00 55.72 92 ALA A C 1
ATOM 690 O O . ALA A 1 92 ? 17.368 -8.723 -13.870 1.00 55.72 92 ALA A O 1
ATOM 691 N N . GLY A 1 93 ? 18.216 -6.770 -13.118 1.00 52.59 93 GLY A N 1
ATOM 692 C CA . GLY A 1 93 ? 19.481 -6.780 -13.863 1.00 52.59 93 GLY A CA 1
ATOM 693 C C . GLY A 1 93 ? 19.455 -6.425 -15.354 1.00 52.59 93 GLY A C 1
ATOM 694 O O . GLY A 1 93 ? 20.172 -7.065 -16.117 1.00 52.59 93 GLY A O 1
ATOM 695 N N . GLY A 1 94 ? 18.699 -5.413 -15.781 1.00 40.47 94 GLY A N 1
ATOM 696 C CA . GLY A 1 94 ? 18.901 -4.783 -17.092 1.00 40.47 94 GLY A CA 1
ATOM 697 C C . GLY A 1 94 ? 19.424 -3.359 -16.938 1.00 40.47 94 GLY A C 1
ATOM 698 O O . GLY A 1 94 ? 18.651 -2.474 -16.586 1.00 40.47 94 GLY A O 1
ATOM 699 N N . GLU A 1 95 ? 20.720 -3.143 -17.178 1.00 43.94 95 GLU A N 1
ATOM 700 C CA . GLU A 1 95 ? 21.301 -1.803 -17.333 1.00 43.94 95 GLU A CA 1
ATOM 701 C C . GLU A 1 95 ? 20.514 -1.016 -18.400 1.00 43.94 95 GLU A C 1
ATOM 703 O O . GLU A 1 95 ? 20.259 -1.530 -19.493 1.00 43.94 95 GLU A O 1
ATOM 708 N N . ARG A 1 96 ? 20.121 0.220 -18.075 1.00 48.91 96 ARG A N 1
ATOM 709 C CA . ARG A 1 96 ? 19.899 1.261 -19.085 1.00 48.91 96 ARG A CA 1
ATOM 710 C C . ARG A 1 96 ? 21.218 1.979 -19.329 1.00 48.91 96 ARG A C 1
ATOM 712 O O . ARG A 1 96 ? 21.894 2.278 -18.319 1.00 48.91 96 ARG A O 1
#

Organism: Ophiophagus hannah (NCBI:txid8665)

Sequence (96 aa):
MATIRHPSILNLGEFHTVRLYRNLTQGSLVVDGHPPVNGSSQGRFQGLDLNEELYLGGYPNYAAISKTGLSSGFVGEMKAGDGSVQGWMDGAGGER